Protein AF-A0A382JFU9-F1 (afdb_monomer_lite)

Sequence (121 aa):
MNLRQKINLIFTKSELKKLILLFVGILFMGLFEVIGVTTIVPFIAVVVSPELVYENIYLSQVYNFFNFQSVNRFIVFLGMLLISTLLISNAFQAFMTWCITYFTNRQGSRLSVRLLESYLM

Foldseek 3Di:
DDPVVVCVVLDPPVVVVVVVVLVVLVVVLVVLVVVLVVLVVVLVVCVVPVCCCVVPPVSVCVCVVVPDPDSVVVSVVSVVVNVVSNVVSVVSVVVSVVSVVVSVVVSVVVSVVVVVVVVVD

Organism: NCBI:txid408172

Secondary structure (DSSP, 8-state):
--HHHHHHHHS-HHHHHHHHHHHHHHHHHHHHHHHHHHHHHHHHHHHH-TTHHHH-HHHHHHHHHTT-S-HHHHHHHHHHHHHHHHHHHHHHHHHHHHHHHHHHHHHHHHHHHHHHHHHH-

InterPro domains:
  IPR036640 ABC transporter type 1, transmembrane domain superfamily [G3DSA:1.20.1560.10] (9-121)

Structure (mmCIF, N/CA/C/O backbone):
data_AF-A0A382JFU9-F1
#
_entry.id   AF-A0A382JFU9-F1
#
loop_
_atom_site.group_PDB
_atom_site.id
_atom_site.type_symbol
_atom_site.label_atom_id
_atom_site.label_alt_id
_atom_site.label_comp_id
_atom_site.label_asym_id
_atom_site.label_entity_id
_atom_site.label_seq_id
_atom_site.pdbx_PDB_ins_code
_atom_site.Cartn_x
_atom_site.Cartn_y
_atom_site.Cartn_z
_atom_site.occupancy
_atom_site.B_iso_or_equiv
_atom_site.auth_seq_id
_atom_site.auth_comp_id
_atom_site.auth_asym_id
_atom_site.auth_atom_id
_atom_site.pdbx_PDB_model_num
ATOM 1 N N . MET A 1 1 ? -16.934 -18.944 29.394 1.00 55.69 1 MET A N 1
ATOM 2 C CA . MET A 1 1 ? -17.248 -17.880 28.408 1.00 55.69 1 MET A CA 1
ATOM 3 C C . MET A 1 1 ? -16.646 -18.243 27.065 1.00 55.69 1 MET A C 1
ATOM 5 O O . MET A 1 1 ? -15.434 -18.409 26.985 1.00 55.69 1 MET A O 1
ATOM 9 N N . ASN A 1 2 ? -17.469 -18.340 26.024 1.00 74.38 2 ASN A N 1
ATOM 10 C CA . ASN A 1 2 ? -16.990 -18.541 24.654 1.00 74.38 2 ASN A CA 1
ATOM 11 C C . ASN A 1 2 ? -16.393 -17.237 24.092 1.00 74.38 2 ASN A C 1
ATOM 13 O O . ASN A 1 2 ? -16.824 -16.145 24.465 1.00 74.38 2 ASN A O 1
ATOM 17 N N . LEU A 1 3 ? -15.428 -17.331 23.169 1.00 71.19 3 LEU A N 1
ATOM 18 C CA . LEU A 1 3 ? -14.730 -16.186 22.547 1.00 71.19 3 LEU A CA 1
ATOM 19 C C . LEU A 1 3 ? -15.683 -15.094 22.023 1.00 71.19 3 LEU A C 1
ATOM 21 O O . LEU A 1 3 ? -15.450 -13.905 22.233 1.00 71.19 3 LEU A O 1
ATOM 25 N N . ARG A 1 4 ? -16.815 -15.495 21.432 1.00 70.38 4 ARG A N 1
ATOM 26 C CA . ARG A 1 4 ? -17.860 -14.572 20.951 1.00 70.38 4 ARG A CA 1
ATOM 27 C C . ARG A 1 4 ? -18.475 -13.710 22.059 1.00 70.38 4 ARG A C 1
ATOM 29 O O . ARG A 1 4 ? -18.803 -12.553 21.818 1.00 70.38 4 ARG A O 1
ATOM 36 N N . GLN A 1 5 ? -18.621 -14.250 23.269 1.00 69.75 5 GLN A N 1
ATOM 37 C CA . GLN A 1 5 ? -19.197 -13.519 24.402 1.00 69.75 5 GLN A CA 1
ATOM 38 C C . GLN A 1 5 ? -18.229 -12.454 24.925 1.00 69.75 5 GLN A C 1
ATOM 40 O O . GLN A 1 5 ? -18.670 -11.358 25.245 1.00 69.75 5 GLN A O 1
ATOM 45 N N . LYS A 1 6 ? -16.916 -12.736 24.940 1.00 70.62 6 LYS A N 1
ATOM 46 C CA . LYS A 1 6 ? -15.885 -11.747 25.305 1.00 70.62 6 LYS A CA 1
ATOM 47 C C . LYS A 1 6 ? -15.859 -10.570 24.326 1.00 70.62 6 LYS A C 1
ATOM 49 O O . LYS A 1 6 ? -15.836 -9.423 24.758 1.00 70.62 6 LYS A O 1
ATOM 54 N N . ILE A 1 7 ? -15.925 -10.847 23.021 1.00 73.44 7 ILE A N 1
ATOM 55 C CA . ILE A 1 7 ? -15.922 -9.803 21.984 1.00 73.44 7 ILE A CA 1
ATOM 56 C C . ILE A 1 7 ? -17.152 -8.895 22.107 1.00 73.44 7 ILE A C 1
ATOM 58 O O . ILE A 1 7 ? -17.003 -7.680 22.064 1.00 73.44 7 ILE A O 1
ATOM 62 N N . ASN A 1 8 ? -18.342 -9.459 22.331 1.00 70.88 8 ASN A N 1
ATOM 63 C CA . ASN A 1 8 ? -19.569 -8.670 22.501 1.00 70.88 8 ASN A CA 1
ATOM 64 C C . ASN A 1 8 ? -19.611 -7.853 23.805 1.00 70.88 8 ASN A C 1
ATOM 66 O O . ASN A 1 8 ? -20.357 -6.881 23.882 1.00 70.88 8 ASN A O 1
ATOM 70 N N . LEU A 1 9 ? -18.844 -8.246 24.826 1.00 70.69 9 LEU A N 1
ATOM 71 C CA . LEU A 1 9 ? -18.712 -7.501 26.084 1.00 70.69 9 LEU A CA 1
ATOM 72 C C . LEU A 1 9 ? -17.830 -6.255 25.909 1.00 70.69 9 LEU A C 1
ATOM 74 O O . LEU A 1 9 ? -18.115 -5.195 26.461 1.00 70.69 9 LEU A O 1
ATOM 78 N N . ILE A 1 10 ? -16.772 -6.386 25.107 1.00 72.31 10 ILE A N 1
ATOM 79 C CA . ILE A 1 10 ? -15.749 -5.355 24.889 1.00 72.31 10 ILE A CA 1
ATOM 80 C C . ILE A 1 10 ? -16.165 -4.392 23.760 1.00 72.31 10 ILE A C 1
ATOM 82 O O . ILE A 1 10 ? -16.003 -3.176 23.889 1.00 72.31 10 ILE A O 1
ATOM 86 N N . PHE A 1 11 ? -16.748 -4.914 22.675 1.00 75.69 11 PHE A N 1
ATOM 87 C CA . PHE A 1 11 ? -17.091 -4.160 21.468 1.00 75.69 11 PHE A CA 1
ATOM 88 C C . PHE A 1 11 ? -18.601 -4.035 21.247 1.00 75.69 11 PHE A C 1
ATOM 90 O O . PHE A 1 11 ? -19.367 -4.989 21.370 1.00 75.69 11 PHE A O 1
ATOM 97 N N . THR A 1 12 ? -19.027 -2.846 20.828 1.00 78.94 12 THR A N 1
ATOM 98 C CA . THR A 1 12 ? -20.407 -2.566 20.417 1.00 78.94 12 THR A CA 1
ATOM 99 C C . THR A 1 12 ? -20.645 -3.075 18.987 1.00 78.94 12 THR A C 1
ATOM 101 O O . THR A 1 12 ? -19.742 -3.067 18.151 1.00 78.94 12 THR A O 1
ATOM 104 N N . LYS A 1 13 ? -21.884 -3.459 18.639 1.00 76.31 13 LYS A N 1
ATOM 105 C CA . LYS A 1 13 ? -22.247 -3.958 17.289 1.00 76.31 13 LYS A CA 1
ATOM 106 C C . LYS A 1 13 ? -21.852 -3.011 16.140 1.00 76.31 13 LYS A C 1
ATOM 108 O O . LYS A 1 13 ? -21.539 -3.469 15.043 1.00 76.31 13 LYS A O 1
ATOM 113 N N . SER A 1 14 ? -21.858 -1.698 16.375 1.00 80.31 14 SER A N 1
ATOM 114 C CA . SER A 1 14 ? -21.419 -0.687 15.401 1.00 80.31 14 SER A CA 1
ATOM 115 C C . SER A 1 14 ? -19.907 -0.705 15.149 1.00 80.31 14 SER A C 1
ATOM 117 O O . SER A 1 14 ? -19.459 -0.365 14.057 1.00 80.31 14 SER A O 1
ATOM 119 N N . GLU A 1 15 ? -19.114 -1.137 16.124 1.00 82.56 15 GLU A N 1
ATOM 120 C CA . GLU A 1 15 ? -17.653 -1.203 16.033 1.00 82.56 15 GLU A CA 1
ATOM 121 C C . GLU A 1 15 ? -17.185 -2.464 15.351 1.00 82.56 15 GLU A C 1
ATOM 123 O O . GLU A 1 15 ? -16.227 -2.409 14.595 1.00 82.56 15 GLU A O 1
ATOM 128 N N . LEU A 1 16 ? -17.903 -3.570 15.541 1.00 84.56 16 LEU A N 1
ATOM 129 C CA . LEU A 1 16 ? -17.679 -4.784 14.766 1.00 84.56 16 LEU A CA 1
ATOM 130 C C . LEU A 1 16 ? -17.822 -4.515 13.262 1.00 84.56 16 LEU A C 1
ATOM 132 O O . LEU A 1 16 ? -16.991 -4.973 12.485 1.00 84.56 16 LEU A O 1
ATOM 136 N N . LYS A 1 17 ? -18.804 -3.701 12.844 1.00 87.50 17 LYS A N 1
ATOM 137 C CA . LYS A 1 17 ? -18.925 -3.271 11.438 1.00 87.50 17 LYS A CA 1
ATOM 138 C C . LYS A 1 17 ? -17.714 -2.458 10.972 1.00 87.50 17 LYS A C 1
ATOM 140 O O . LYS A 1 17 ? -17.202 -2.711 9.887 1.00 87.50 17 LYS A O 1
ATOM 145 N N . LYS A 1 18 ? -17.242 -1.508 11.788 1.00 88.31 18 LYS A N 1
ATOM 146 C CA . LYS A 1 18 ? -16.035 -0.719 11.479 1.00 88.31 18 LYS A CA 1
ATOM 147 C C . LYS A 1 18 ? -14.784 -1.593 11.419 1.00 88.31 18 LYS A C 1
ATOM 149 O O . LYS A 1 18 ? -13.967 -1.401 10.533 1.00 88.31 18 LYS A O 1
ATOM 154 N N . LEU A 1 19 ? -14.663 -2.573 12.308 1.00 89.94 19 LEU A N 1
ATOM 155 C CA . LEU A 1 19 ? -13.549 -3.513 12.340 1.00 89.94 19 LEU A CA 1
ATOM 156 C C . LEU A 1 19 ? -13.524 -4.386 11.083 1.00 89.94 19 LEU A C 1
ATOM 158 O O . LEU A 1 19 ? -12.464 -4.557 10.496 1.00 89.94 19 LEU A O 1
ATOM 162 N N . ILE A 1 20 ? -14.682 -4.878 10.628 1.00 91.50 20 ILE A N 1
ATOM 163 C CA . ILE A 1 20 ? -14.786 -5.624 9.364 1.00 91.50 20 ILE A CA 1
ATOM 164 C C . ILE A 1 20 ? -14.397 -4.735 8.177 1.00 91.50 20 ILE A C 1
ATOM 166 O O . ILE A 1 20 ? -13.638 -5.172 7.318 1.00 91.50 20 ILE A O 1
ATOM 170 N N . LEU A 1 21 ? -14.860 -3.480 8.144 1.00 92.69 21 LEU A N 1
ATOM 171 C CA . LEU A 1 21 ? -14.470 -2.526 7.101 1.00 92.69 21 LEU A CA 1
ATOM 172 C C . LEU A 1 21 ? -12.952 -2.280 7.098 1.00 92.69 21 LEU A C 1
ATOM 174 O O . LEU A 1 21 ? -12.333 -2.309 6.039 1.00 92.69 21 LEU A O 1
ATOM 178 N N . LEU A 1 22 ? -12.350 -2.084 8.277 1.00 94.62 22 LEU A N 1
ATOM 179 C CA . LEU A 1 22 ? -10.903 -1.913 8.416 1.00 94.62 22 LEU A CA 1
ATOM 180 C C . LEU A 1 22 ? -10.148 -3.167 7.974 1.00 94.62 22 LEU A C 1
ATOM 182 O O . LEU A 1 22 ? -9.152 -3.054 7.274 1.00 94.62 22 LEU A O 1
ATOM 186 N N . PHE A 1 23 ? -10.633 -4.354 8.333 1.00 94.62 23 PHE A N 1
ATOM 187 C CA . PHE A 1 23 ? -10.029 -5.619 7.928 1.00 94.62 23 PHE A CA 1
ATOM 188 C C . PHE A 1 23 ? -10.007 -5.774 6.404 1.00 94.62 23 PHE A C 1
ATOM 190 O O . PHE A 1 23 ? -8.963 -6.071 5.831 1.00 94.62 23 PHE A O 1
ATOM 197 N N . VAL A 1 24 ? -11.130 -5.495 5.737 1.00 95.56 24 VAL A N 1
ATOM 198 C CA . VAL A 1 24 ? -11.197 -5.481 4.269 1.00 95.56 24 VAL A CA 1
ATOM 199 C C . VAL A 1 24 ? -10.242 -4.428 3.690 1.00 95.56 24 VAL A C 1
ATOM 201 O O . VAL A 1 24 ? -9.535 -4.713 2.728 1.00 95.56 24 VAL A O 1
ATOM 204 N N . GLY A 1 25 ? -10.153 -3.244 4.305 1.00 94.94 25 GLY A N 1
ATOM 205 C CA . GLY A 1 25 ? -9.190 -2.207 3.921 1.00 94.94 25 GLY A CA 1
ATOM 206 C C . GLY A 1 25 ? -7.728 -2.658 4.021 1.00 94.94 25 GLY A C 1
ATOM 207 O O . GLY A 1 25 ? -6.951 -2.396 3.107 1.00 94.94 25 GLY A O 1
ATOM 208 N N . ILE A 1 26 ? -7.363 -3.401 5.072 1.00 95.12 26 ILE A N 1
ATOM 209 C CA . ILE A 1 26 ? -6.019 -3.982 5.243 1.00 95.12 26 ILE A CA 1
ATOM 210 C C . ILE A 1 26 ? -5.719 -5.008 4.144 1.00 95.12 26 ILE A C 1
ATOM 212 O O . ILE A 1 26 ? -4.606 -5.032 3.624 1.00 95.12 26 ILE A O 1
ATOM 216 N N . LEU A 1 27 ? -6.697 -5.832 3.751 1.00 95.50 27 LEU A N 1
ATOM 217 C CA . LEU A 1 27 ? -6.507 -6.777 2.646 1.00 95.50 27 LEU A CA 1
ATOM 218 C C . LEU A 1 27 ? -6.182 -6.045 1.341 1.00 95.50 27 LEU A C 1
ATOM 220 O O . LEU A 1 27 ? -5.225 -6.406 0.659 1.00 95.50 27 LEU A O 1
ATOM 224 N N . PHE A 1 28 ? -6.928 -4.984 1.021 1.00 93.94 28 PHE A N 1
ATOM 225 C CA . PHE A 1 28 ? -6.616 -4.154 -0.142 1.00 93.94 28 PHE A CA 1
ATOM 226 C C . PHE A 1 28 ? -5.253 -3.475 -0.011 1.00 93.94 28 PHE A C 1
ATOM 228 O O . PHE A 1 28 ? -4.507 -3.443 -0.985 1.00 93.94 28 PHE A O 1
ATOM 235 N N . MET A 1 29 ? -4.892 -2.996 1.182 1.00 93.50 29 MET A N 1
ATOM 236 C CA . MET A 1 29 ? -3.591 -2.370 1.433 1.00 93.50 29 MET A CA 1
ATOM 237 C C . MET A 1 29 ? -2.442 -3.312 1.067 1.00 93.50 29 MET A C 1
ATOM 239 O O . MET A 1 29 ? -1.551 -2.907 0.327 1.00 93.50 29 MET A O 1
ATOM 243 N N . GLY A 1 30 ? -2.512 -4.576 1.495 1.00 93.69 30 GLY A N 1
ATOM 244 C CA . GLY A 1 30 ? -1.509 -5.580 1.137 1.00 93.69 30 GLY A CA 1
ATOM 245 C C . GLY A 1 30 ? -1.439 -5.851 -0.370 1.00 93.69 30 GLY A C 1
ATOM 246 O O . GLY A 1 30 ? -0.350 -5.995 -0.918 1.00 93.69 30 GLY A O 1
ATOM 247 N N . LEU A 1 31 ? -2.577 -5.861 -1.075 1.00 92.94 31 LEU A N 1
ATOM 248 C CA . LEU A 1 31 ? -2.585 -6.019 -2.537 1.00 92.94 31 LEU A CA 1
ATOM 249 C C . LEU A 1 31 ? -1.885 -4.849 -3.243 1.00 92.94 31 LEU A C 1
ATOM 251 O O . LEU A 1 31 ? -1.066 -5.076 -4.133 1.00 92.94 31 LEU A O 1
ATOM 255 N N . PHE A 1 32 ? -2.168 -3.607 -2.836 1.00 90.75 32 PHE A N 1
ATOM 256 C CA . PHE A 1 32 ? -1.500 -2.422 -3.385 1.00 90.75 32 PHE A CA 1
ATOM 257 C C . PHE A 1 32 ? 0.007 -2.435 -3.120 1.00 90.75 32 PHE A C 1
ATOM 259 O O . PHE A 1 32 ? 0.786 -2.055 -3.994 1.00 90.75 32 PHE A O 1
ATOM 266 N N . GLU A 1 33 ? 0.422 -2.897 -1.943 1.00 91.31 33 GLU A N 1
ATOM 267 C CA . GLU A 1 33 ? 1.831 -3.017 -1.573 1.00 91.31 33 GLU A CA 1
ATOM 268 C C . GLU A 1 33 ? 2.559 -4.040 -2.459 1.00 91.31 33 GLU A C 1
ATOM 270 O O . GLU A 1 33 ? 3.601 -3.728 -3.039 1.00 91.31 33 GLU A O 1
ATOM 275 N N . VAL A 1 34 ? 1.964 -5.219 -2.674 1.00 93.56 34 VAL A N 1
ATOM 276 C CA . VAL A 1 34 ? 2.519 -6.250 -3.568 1.00 93.56 34 VAL A CA 1
ATOM 277 C C . VAL A 1 34 ? 2.641 -5.739 -5.004 1.00 93.56 34 VAL A C 1
ATOM 279 O O . VAL A 1 34 ? 3.683 -5.930 -5.633 1.00 93.56 34 VAL A O 1
ATOM 282 N N . ILE A 1 35 ? 1.617 -5.058 -5.527 1.00 90.81 35 ILE A N 1
ATOM 283 C CA . ILE A 1 35 ? 1.646 -4.483 -6.883 1.00 90.81 35 ILE A CA 1
ATOM 284 C C . ILE A 1 35 ? 2.751 -3.420 -6.995 1.00 90.81 35 ILE A C 1
ATOM 286 O O . ILE A 1 35 ? 3.520 -3.420 -7.963 1.00 90.81 35 ILE A O 1
ATOM 290 N N . GLY A 1 36 ? 2.871 -2.550 -5.988 1.00 89.00 36 GLY A N 1
ATOM 291 C CA . GLY A 1 36 ? 3.900 -1.512 -5.928 1.00 89.00 36 GLY A CA 1
ATOM 292 C C . GLY A 1 36 ? 5.315 -2.082 -5.978 1.00 89.00 36 GLY A C 1
ATOM 293 O O . GLY A 1 36 ? 6.114 -1.671 -6.818 1.00 89.00 36 GLY A O 1
ATOM 294 N N . VAL A 1 37 ? 5.609 -3.083 -5.145 1.00 90.12 37 VAL A N 1
ATOM 295 C CA . VAL A 1 37 ? 6.935 -3.721 -5.099 1.00 90.12 37 VAL A CA 1
ATOM 296 C C . VAL A 1 37 ? 7.219 -4.520 -6.372 1.00 90.12 37 VAL A C 1
ATOM 298 O O . VAL A 1 37 ? 8.325 -4.457 -6.908 1.00 90.12 37 VAL A O 1
ATOM 301 N N . THR A 1 38 ? 6.218 -5.223 -6.911 1.00 91.06 38 THR A N 1
ATOM 302 C CA . THR A 1 38 ? 6.384 -6.033 -8.129 1.00 91.06 38 THR A CA 1
ATOM 303 C C . THR A 1 38 ? 6.732 -5.174 -9.343 1.00 91.06 38 THR A C 1
ATOM 305 O O . THR A 1 38 ? 7.461 -5.634 -10.212 1.00 91.06 38 THR A O 1
ATOM 308 N N . THR A 1 39 ? 6.291 -3.912 -9.388 1.00 89.25 39 THR A N 1
ATOM 309 C CA . THR A 1 39 ? 6.593 -2.978 -10.489 1.00 89.25 39 THR A CA 1
ATOM 310 C C . THR A 1 39 ? 8.080 -2.591 -10.557 1.00 89.25 39 THR A C 1
ATOM 312 O O . THR A 1 39 ? 8.583 -2.259 -11.630 1.00 89.25 39 THR A O 1
ATOM 315 N N . ILE A 1 40 ? 8.822 -2.692 -9.446 1.00 92.06 40 ILE A N 1
ATOM 316 C CA . ILE A 1 40 ? 10.268 -2.402 -9.404 1.00 92.06 40 ILE A CA 1
ATOM 317 C C . ILE A 1 40 ? 11.051 -3.410 -10.252 1.00 92.06 40 ILE A C 1
ATOM 319 O O . ILE A 1 40 ? 11.965 -3.031 -10.983 1.00 92.06 40 ILE A O 1
ATOM 323 N N . VAL A 1 41 ? 10.682 -4.690 -10.173 1.00 90.44 41 VAL A N 1
ATOM 324 C CA . VAL A 1 41 ? 11.393 -5.798 -10.830 1.00 90.44 41 VAL A CA 1
ATOM 325 C C . VAL A 1 41 ? 11.504 -5.620 -12.354 1.00 90.44 41 VAL A C 1
ATOM 327 O O . VAL A 1 41 ? 12.630 -5.610 -12.852 1.00 90.44 41 VAL A O 1
ATOM 330 N N . PRO A 1 42 ? 10.406 -5.443 -13.120 1.00 88.12 42 PRO A N 1
ATOM 331 C CA . PRO A 1 42 ? 10.492 -5.264 -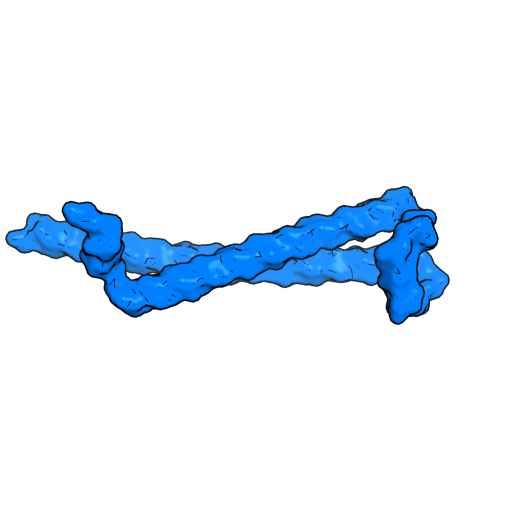14.566 1.00 88.12 42 PRO A CA 1
ATOM 332 C C . PRO A 1 42 ? 11.189 -3.954 -14.948 1.00 88.12 42 PRO A C 1
ATOM 334 O O . PRO A 1 42 ? 11.893 -3.925 -15.952 1.00 88.12 42 PRO A O 1
ATOM 337 N N . PHE A 1 43 ? 11.055 -2.887 -14.151 1.00 91.00 43 PHE A N 1
ATOM 338 C CA . PHE A 1 43 ? 11.770 -1.635 -14.406 1.00 91.00 43 PHE A CA 1
ATOM 339 C C . PHE A 1 43 ? 13.289 -1.826 -14.316 1.00 91.00 43 PHE A C 1
ATOM 341 O O . PHE A 1 43 ? 14.004 -1.508 -15.264 1.00 91.00 43 PHE A O 1
ATOM 348 N N . ILE A 1 44 ? 13.780 -2.396 -13.211 1.00 92.00 44 ILE A N 1
ATOM 349 C CA . ILE A 1 44 ? 15.214 -2.642 -13.017 1.00 92.00 44 ILE A CA 1
ATOM 350 C C . ILE A 1 44 ? 15.755 -3.602 -14.077 1.00 92.00 44 ILE A C 1
ATOM 352 O O . ILE A 1 44 ? 16.818 -3.341 -14.637 1.00 92.00 44 ILE A O 1
ATOM 356 N N . ALA A 1 45 ? 15.020 -4.671 -14.395 1.00 90.06 45 ALA A N 1
ATOM 357 C CA . ALA A 1 45 ? 15.445 -5.638 -15.402 1.00 90.06 45 ALA A CA 1
ATOM 358 C C . ALA A 1 45 ? 15.681 -4.973 -16.769 1.00 90.06 45 ALA A C 1
ATOM 360 O O . ALA A 1 45 ? 16.733 -5.166 -17.375 1.00 90.06 45 ALA A O 1
ATOM 361 N N . VAL A 1 46 ? 14.749 -4.130 -17.223 1.00 90.12 46 VAL A N 1
ATOM 362 C CA . VAL A 1 46 ? 14.855 -3.442 -18.520 1.00 90.12 46 VAL A CA 1
ATOM 363 C C . VAL A 1 46 ? 15.943 -2.363 -18.518 1.00 90.12 46 VAL A C 1
ATOM 365 O O . VAL A 1 46 ? 16.590 -2.147 -19.540 1.00 90.12 46 VAL A O 1
ATOM 368 N N . VAL A 1 47 ? 16.173 -1.691 -17.386 1.00 90.94 47 VAL A N 1
ATOM 369 C CA . VAL A 1 47 ? 17.255 -0.700 -17.251 1.00 90.94 47 VAL A CA 1
ATOM 370 C C . VAL A 1 47 ? 18.635 -1.360 -17.322 1.00 90.94 47 VAL A C 1
ATOM 372 O O . VAL A 1 47 ? 19.531 -0.817 -17.962 1.00 90.94 47 VAL A O 1
ATOM 375 N N . VAL A 1 48 ? 18.813 -2.518 -16.675 1.00 91.31 48 VAL A N 1
ATOM 376 C CA . VAL A 1 48 ? 20.088 -3.258 -16.670 1.00 91.31 48 VAL A CA 1
ATOM 377 C C . VAL A 1 48 ? 20.355 -3.914 -18.024 1.00 91.31 48 VAL A C 1
ATOM 379 O O . VAL A 1 48 ? 21.486 -3.891 -18.508 1.00 91.31 48 VAL A O 1
ATOM 382 N N . SER A 1 49 ? 19.324 -4.486 -18.644 1.00 91.00 49 SER A N 1
ATOM 383 C CA . SER A 1 49 ? 19.439 -5.199 -19.916 1.00 91.00 49 SER A CA 1
ATOM 384 C C . SER A 1 49 ? 18.280 -4.819 -20.844 1.00 91.00 49 SER A C 1
ATOM 386 O O . SER A 1 49 ? 17.242 -5.484 -20.849 1.00 91.00 49 SER A O 1
ATOM 388 N N . PRO A 1 50 ? 18.453 -3.768 -21.669 1.00 84.69 50 PRO A N 1
ATOM 389 C CA . PRO A 1 50 ? 17.423 -3.283 -22.593 1.00 84.69 50 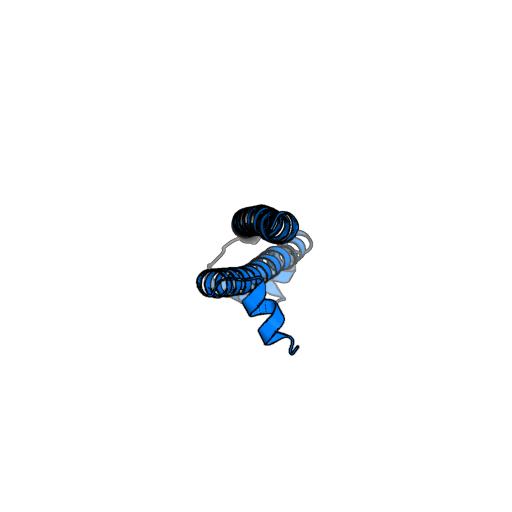PRO A CA 1
ATOM 390 C C . PRO A 1 50 ? 16.968 -4.325 -23.629 1.00 84.69 50 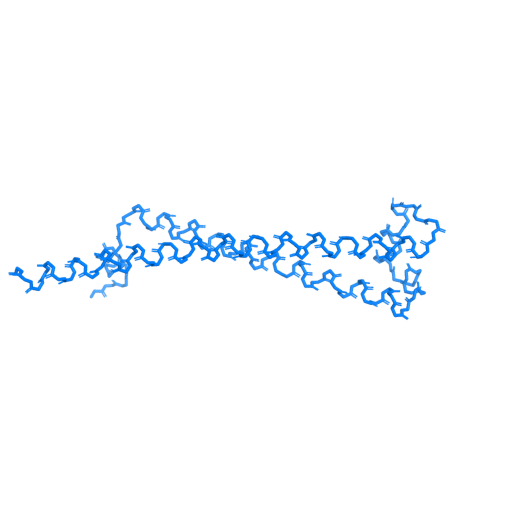PRO A C 1
ATOM 392 O O . PRO A 1 50 ? 15.862 -4.232 -24.160 1.00 84.69 50 PRO A O 1
ATOM 395 N N . GLU A 1 51 ? 17.802 -5.330 -23.902 1.00 86.19 51 GLU A N 1
ATOM 396 C CA . GLU A 1 51 ? 17.525 -6.445 -24.818 1.00 86.19 51 GLU A CA 1
ATOM 397 C C . GLU A 1 51 ? 16.360 -7.331 -24.333 1.00 86.19 51 GLU A C 1
ATOM 399 O O . GLU A 1 51 ? 15.605 -7.861 -25.151 1.00 86.19 51 GLU A O 1
ATOM 404 N N . LEU A 1 52 ? 16.108 -7.384 -23.014 1.00 84.50 52 LEU A N 1
ATOM 405 C CA . LEU A 1 52 ? 15.023 -8.171 -22.408 1.00 84.50 52 LEU A CA 1
ATOM 406 C C . LEU A 1 52 ? 13.623 -7.760 -22.878 1.00 84.50 52 LEU A C 1
ATOM 408 O O . LEU A 1 52 ? 12.683 -8.551 -22.780 1.00 84.50 52 LEU A O 1
ATOM 412 N N . VAL A 1 53 ? 13.470 -6.538 -23.395 1.00 83.00 53 VAL A N 1
ATOM 413 C CA . VAL A 1 53 ? 12.207 -6.059 -23.975 1.00 83.00 53 VAL A CA 1
ATOM 414 C C . VAL A 1 53 ? 11.793 -6.903 -25.179 1.00 83.00 53 VAL A C 1
ATOM 416 O O . VAL A 1 53 ? 10.600 -7.099 -25.401 1.00 83.00 53 VAL A O 1
ATOM 419 N N . TYR A 1 54 ? 12.760 -7.427 -25.934 1.00 80.12 54 TYR A N 1
ATOM 420 C CA . TYR A 1 54 ? 12.508 -8.241 -27.121 1.00 80.12 54 TYR A CA 1
ATOM 421 C C . TYR A 1 54 ? 12.510 -9.743 -26.822 1.00 80.12 54 TYR A C 1
ATOM 423 O O . TYR A 1 54 ? 11.802 -10.488 -27.493 1.00 80.12 54 TYR A O 1
ATOM 431 N N . GLU A 1 55 ? 13.260 -10.190 -25.812 1.00 83.88 55 GLU A N 1
ATOM 432 C CA . GLU A 1 55 ? 13.345 -11.610 -25.444 1.00 83.88 55 GLU A CA 1
ATOM 433 C C . GLU A 1 55 ? 12.154 -12.090 -24.606 1.00 83.88 55 GLU A C 1
ATOM 435 O O . GLU A 1 55 ? 11.705 -13.231 -24.736 1.00 83.88 55 GLU A O 1
ATOM 440 N N . ASN A 1 56 ? 11.619 -11.232 -23.732 1.00 84.62 56 ASN A N 1
ATOM 441 C CA . ASN A 1 56 ? 10.538 -11.612 -22.835 1.00 84.62 56 ASN A CA 1
ATOM 442 C C . ASN A 1 56 ? 9.165 -11.343 -23.466 1.00 84.62 56 ASN A C 1
ATOM 444 O O . ASN A 1 56 ? 8.825 -10.202 -23.779 1.00 84.62 56 ASN A O 1
ATOM 448 N N . ILE A 1 57 ? 8.334 -12.385 -23.567 1.00 83.75 57 ILE A N 1
ATOM 449 C CA . ILE A 1 57 ? 6.990 -12.314 -24.163 1.00 83.75 57 ILE A CA 1
ATOM 450 C C . ILE A 1 57 ? 6.122 -11.248 -23.474 1.00 83.75 57 ILE A C 1
ATOM 452 O O . ILE A 1 57 ? 5.436 -10.489 -24.157 1.00 83.75 57 ILE A O 1
ATOM 456 N N . TYR A 1 58 ? 6.175 -11.144 -22.141 1.00 83.88 58 TYR A N 1
ATOM 457 C CA . TYR A 1 58 ? 5.362 -10.181 -21.394 1.00 83.88 58 TYR A CA 1
ATOM 458 C C . TYR A 1 58 ? 5.810 -8.736 -21.646 1.00 83.88 58 TYR A C 1
ATOM 460 O O . TYR A 1 58 ? 4.973 -7.864 -21.871 1.00 83.88 58 TYR A O 1
ATOM 468 N N . LEU A 1 59 ? 7.121 -8.472 -21.653 1.00 81.75 59 LEU A N 1
ATOM 469 C CA . LEU A 1 59 ? 7.650 -7.127 -21.921 1.00 81.75 59 LEU A CA 1
ATOM 470 C C . LEU A 1 59 ? 7.432 -6.717 -23.381 1.00 81.75 59 LEU A C 1
ATOM 472 O O . LEU A 1 59 ? 7.020 -5.587 -23.636 1.00 81.75 59 LEU A O 1
ATOM 476 N N . SER A 1 60 ? 7.628 -7.645 -24.318 1.00 83.62 60 SER A N 1
ATOM 477 C CA . SER A 1 60 ? 7.421 -7.423 -25.751 1.00 83.62 60 SER A CA 1
ATOM 478 C C . SER A 1 60 ? 5.956 -7.121 -26.076 1.00 83.62 60 SER A C 1
ATOM 480 O O . SER A 1 60 ? 5.662 -6.205 -26.844 1.00 83.62 60 SER A O 1
ATOM 482 N N . GLN A 1 61 ? 5.007 -7.822 -25.443 1.00 85.06 61 GLN A N 1
ATOM 483 C CA . GLN A 1 61 ? 3.580 -7.530 -25.594 1.00 85.06 61 GLN A CA 1
ATOM 484 C C . GLN A 1 61 ? 3.237 -6.111 -25.141 1.00 85.06 61 GLN A C 1
ATOM 486 O O . GLN A 1 61 ? 2.564 -5.393 -25.876 1.00 85.06 61 GLN A O 1
ATOM 491 N N . VAL A 1 62 ? 3.722 -5.683 -23.972 1.00 84.19 62 VAL A N 1
ATOM 492 C CA . VAL A 1 62 ? 3.477 -4.320 -23.474 1.00 84.19 62 VAL A CA 1
ATOM 493 C C . VAL A 1 62 ? 4.159 -3.285 -24.375 1.00 84.19 62 VAL A C 1
ATOM 495 O O . VAL A 1 62 ? 3.547 -2.274 -24.717 1.00 84.19 62 VAL A O 1
ATOM 498 N N . TYR A 1 63 ? 5.389 -3.548 -24.818 1.00 83.56 63 TYR A N 1
ATOM 499 C CA . TYR A 1 63 ? 6.133 -2.667 -25.719 1.00 83.56 63 TYR A CA 1
ATOM 500 C C . TYR A 1 63 ? 5.399 -2.432 -27.048 1.00 83.56 63 TYR A C 1
ATOM 502 O O . TYR A 1 63 ? 5.224 -1.286 -27.468 1.00 83.56 63 TYR A O 1
ATOM 510 N N . ASN A 1 64 ? 4.916 -3.512 -27.668 1.00 82.81 64 ASN A N 1
ATOM 511 C CA . ASN A 1 64 ? 4.188 -3.472 -28.935 1.00 82.81 64 ASN A CA 1
ATOM 512 C C . ASN A 1 64 ? 2.766 -2.917 -28.772 1.00 82.81 64 ASN A C 1
ATOM 514 O O . ASN A 1 64 ? 2.297 -2.181 -29.635 1.00 82.81 64 ASN A O 1
ATOM 518 N N . PHE A 1 65 ? 2.088 -3.212 -27.657 1.00 85.38 65 PHE A N 1
ATOM 519 C CA . PHE A 1 65 ? 0.742 -2.704 -27.370 1.00 85.38 65 PHE A CA 1
ATOM 520 C C . PHE A 1 65 ? 0.717 -1.176 -27.257 1.00 85.38 65 PHE A C 1
ATOM 522 O O . PHE A 1 65 ? -0.151 -0.521 -27.828 1.00 85.38 65 PHE A O 1
ATOM 529 N N . PHE A 1 66 ? 1.700 -0.599 -26.564 1.00 82.31 66 PHE A N 1
ATOM 530 C CA . PHE A 1 66 ? 1.873 0.853 -26.474 1.00 82.31 66 PHE A CA 1
ATOM 531 C C . PHE A 1 66 ? 2.640 1.450 -27.669 1.00 82.31 66 PHE A C 1
ATOM 533 O O . PHE A 1 66 ? 2.847 2.663 -27.721 1.00 82.31 66 PHE A O 1
ATOM 540 N N . ASN A 1 67 ? 3.031 0.611 -28.636 1.00 81.88 67 ASN A N 1
ATOM 541 C CA . ASN A 1 67 ? 3.696 0.968 -29.887 1.00 81.88 67 ASN A CA 1
ATOM 542 C C . ASN A 1 67 ? 4.925 1.877 -29.689 1.00 81.88 67 ASN A C 1
ATOM 544 O O . ASN A 1 67 ? 5.107 2.894 -30.370 1.00 81.88 67 ASN A O 1
ATOM 548 N N . PHE A 1 68 ? 5.761 1.544 -28.700 1.00 84.69 68 PHE A N 1
ATOM 549 C CA . PHE A 1 68 ? 6.964 2.318 -28.412 1.00 84.69 68 PHE A CA 1
ATOM 550 C C . PHE A 1 68 ? 7.983 2.173 -29.551 1.00 84.69 68 PHE A C 1
ATOM 552 O O . PHE A 1 68 ? 8.271 1.080 -30.012 1.00 84.69 68 PHE A O 1
ATOM 559 N N . GLN A 1 69 ? 8.567 3.293 -29.991 1.00 79.38 69 GLN A N 1
ATOM 560 C CA . GLN A 1 69 ? 9.560 3.316 -31.081 1.00 79.38 69 GLN A CA 1
ATOM 561 C C . GLN A 1 69 ? 11.016 3.229 -30.593 1.00 79.38 69 GLN A C 1
ATOM 563 O O . GLN A 1 69 ? 11.947 3.172 -31.390 1.00 79.38 69 GLN A O 1
ATOM 568 N N . SER A 1 70 ? 11.242 3.302 -2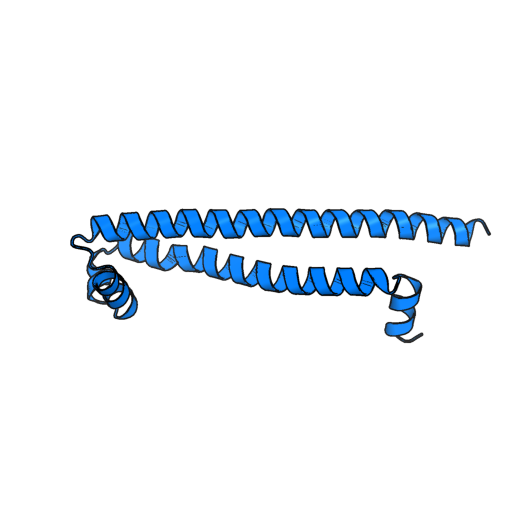9.280 1.00 85.06 70 SER A N 1
ATOM 569 C CA . SER A 1 70 ? 12.579 3.283 -28.683 1.00 85.06 70 SER A CA 1
ATOM 570 C C . SER A 1 70 ? 12.524 2.690 -27.284 1.00 85.06 70 SER A C 1
ATOM 572 O O . SER A 1 70 ? 11.637 3.029 -26.497 1.00 85.06 70 SER A O 1
ATOM 574 N N . VAL A 1 71 ? 13.503 1.844 -26.955 1.00 85.88 71 VAL A N 1
ATOM 575 C CA . VAL A 1 71 ? 13.629 1.230 -25.624 1.00 85.88 71 VAL A CA 1
ATOM 576 C C . VAL A 1 71 ? 13.798 2.290 -24.529 1.00 85.88 71 VAL A C 1
ATOM 578 O O . VAL A 1 71 ? 13.220 2.162 -23.456 1.00 85.88 71 VAL A O 1
ATOM 581 N N . ASN A 1 72 ? 14.459 3.413 -24.827 1.00 88.00 72 ASN A N 1
ATOM 582 C CA . ASN A 1 72 ? 14.593 4.523 -23.878 1.00 88.00 72 ASN A CA 1
ATOM 583 C C . ASN A 1 72 ? 13.236 5.136 -23.494 1.00 88.00 72 ASN A C 1
ATOM 585 O O . ASN A 1 72 ? 13.012 5.462 -22.331 1.00 88.00 72 ASN A O 1
ATOM 589 N N . ARG A 1 73 ? 12.298 5.262 -24.446 1.00 88.94 73 ARG A N 1
ATOM 590 C CA . ARG A 1 73 ? 10.939 5.759 -24.152 1.00 88.94 73 ARG A CA 1
ATOM 591 C C . ARG A 1 73 ? 10.149 4.765 -23.305 1.00 88.94 73 ARG A C 1
ATOM 593 O O . ARG A 1 73 ? 9.397 5.182 -22.429 1.00 88.94 73 ARG A O 1
ATOM 600 N N . PHE A 1 74 ? 10.358 3.472 -23.537 1.00 89.12 74 PHE A N 1
ATOM 601 C CA . PHE A 1 74 ? 9.759 2.413 -22.732 1.00 89.12 74 PHE A CA 1
ATOM 602 C C . PHE A 1 74 ? 10.289 2.415 -21.290 1.00 89.12 74 PHE A C 1
ATOM 604 O O . PHE A 1 74 ? 9.498 2.348 -20.354 1.00 89.12 74 PHE A O 1
ATOM 611 N N . ILE A 1 75 ? 11.599 2.599 -21.093 1.00 90.31 75 ILE A N 1
ATOM 612 C CA . ILE A 1 75 ? 12.209 2.753 -19.762 1.00 90.31 75 ILE A CA 1
ATOM 613 C C . ILE A 1 75 ? 11.619 3.959 -19.022 1.00 90.31 75 ILE A C 1
ATOM 615 O O . ILE A 1 75 ? 11.241 3.841 -17.859 1.00 90.31 75 ILE A O 1
ATOM 619 N N . VAL A 1 76 ? 11.493 5.110 -19.692 1.00 91.81 76 VAL A N 1
ATOM 620 C CA . VAL A 1 76 ? 10.888 6.317 -19.100 1.00 91.81 76 VAL A CA 1
ATOM 621 C C . VAL A 1 76 ? 9.427 6.071 -18.703 1.00 91.81 76 VAL A C 1
ATOM 623 O O . VAL A 1 76 ? 9.009 6.481 -17.620 1.00 91.81 76 VAL A O 1
ATOM 626 N N . PHE A 1 77 ? 8.659 5.365 -19.537 1.00 91.12 77 PHE A N 1
ATOM 627 C CA . PHE A 1 77 ? 7.289 4.967 -19.215 1.00 91.12 77 PHE A CA 1
ATOM 628 C C . PHE A 1 77 ? 7.223 4.042 -17.993 1.00 91.12 77 PHE A C 1
ATOM 630 O O . PHE A 1 77 ? 6.461 4.322 -17.069 1.00 91.12 77 PHE A O 1
ATOM 637 N N . LEU A 1 78 ? 8.043 2.986 -17.946 1.00 91.44 78 LEU A N 1
ATOM 638 C CA . LEU A 1 78 ? 8.116 2.085 -16.792 1.00 91.44 78 LEU A CA 1
ATOM 639 C C . LEU A 1 78 ? 8.544 2.823 -15.517 1.00 91.44 78 LEU A C 1
ATOM 641 O O . LEU A 1 78 ? 8.017 2.539 -14.446 1.00 91.44 78 LEU A O 1
ATOM 645 N N . GLY A 1 79 ? 9.451 3.795 -15.627 1.00 93.31 79 GLY A N 1
ATOM 646 C CA . GLY A 1 79 ? 9.871 4.637 -14.507 1.00 93.31 79 GLY A CA 1
ATOM 647 C C . GLY A 1 79 ? 8.738 5.515 -13.976 1.00 93.31 79 GLY A C 1
ATOM 648 O O . GLY A 1 79 ? 8.511 5.566 -12.768 1.00 93.31 79 GLY A O 1
ATOM 649 N N . MET A 1 80 ? 7.973 6.159 -14.864 1.00 94.44 80 MET A N 1
ATOM 650 C CA . MET A 1 80 ? 6.773 6.902 -14.463 1.00 94.44 80 MET A CA 1
ATOM 651 C C . MET A 1 80 ? 5.730 5.983 -13.825 1.00 94.44 80 MET A C 1
ATOM 653 O O . MET A 1 80 ? 5.211 6.307 -12.760 1.00 94.44 80 MET A O 1
ATOM 657 N N . LEU A 1 81 ? 5.469 4.819 -14.426 1.00 92.69 81 LEU A N 1
ATOM 658 C CA . LEU A 1 81 ? 4.548 3.821 -13.888 1.00 92.69 81 LEU A CA 1
ATOM 659 C C . LEU A 1 81 ? 4.970 3.370 -12.486 1.00 92.69 81 LEU A C 1
ATOM 661 O O . LEU A 1 81 ? 4.131 3.297 -11.588 1.00 92.69 81 LEU A O 1
ATOM 665 N N . LEU A 1 82 ? 6.264 3.118 -12.280 1.00 94.44 82 LEU A N 1
ATOM 666 C CA . LEU A 1 82 ? 6.824 2.755 -10.985 1.00 94.44 82 LEU A CA 1
ATOM 667 C C . LEU A 1 82 ? 6.575 3.850 -9.944 1.00 94.44 82 LEU A C 1
ATOM 669 O O . LEU A 1 82 ? 6.015 3.570 -8.886 1.00 94.44 82 LEU A O 1
ATOM 673 N N . ILE A 1 83 ? 6.942 5.097 -10.253 1.00 95.06 83 ILE A N 1
ATOM 674 C CA . ILE A 1 83 ? 6.762 6.232 -9.338 1.00 95.06 83 ILE A CA 1
ATOM 675 C C . ILE A 1 83 ? 5.280 6.422 -9.005 1.00 95.06 83 ILE A C 1
ATOM 677 O O . ILE A 1 83 ? 4.926 6.538 -7.834 1.00 95.06 83 ILE A O 1
ATOM 681 N N . SER A 1 84 ? 4.400 6.413 -10.008 1.00 94.44 84 SER A N 1
ATOM 682 C CA . SER A 1 84 ? 2.957 6.553 -9.800 1.00 94.44 84 SER A CA 1
ATOM 683 C C . SER A 1 84 ? 2.391 5.427 -8.937 1.00 94.44 84 SER A C 1
ATOM 685 O O . SER A 1 84 ? 1.635 5.697 -8.006 1.00 94.44 84 SER A O 1
ATOM 687 N N . THR A 1 85 ? 2.783 4.178 -9.193 1.00 94.06 85 THR A N 1
ATOM 688 C CA . THR A 1 85 ? 2.297 3.020 -8.428 1.00 94.06 85 THR A CA 1
ATOM 689 C C . THR A 1 85 ? 2.771 3.082 -6.977 1.00 94.06 85 THR A C 1
ATOM 691 O O . THR A 1 85 ? 1.959 2.893 -6.073 1.00 94.06 85 THR A O 1
ATOM 694 N N . LEU A 1 86 ? 4.043 3.428 -6.740 1.00 93.62 86 LEU A N 1
ATOM 695 C CA . LEU A 1 86 ? 4.582 3.606 -5.389 1.00 93.62 86 LEU A CA 1
ATOM 696 C C . LEU A 1 86 ? 3.908 4.760 -4.648 1.00 93.62 86 LEU A C 1
ATOM 698 O O . LEU A 1 86 ? 3.619 4.641 -3.460 1.00 93.62 86 LEU A O 1
ATOM 702 N N . LEU A 1 87 ? 3.645 5.884 -5.315 1.00 94.94 87 LEU A N 1
ATOM 703 C CA . LEU A 1 87 ? 2.941 7.003 -4.689 1.00 94.94 87 LEU A CA 1
ATOM 704 C C . LEU A 1 87 ? 1.525 6.600 -4.270 1.00 94.94 87 LEU A C 1
ATOM 706 O O . LEU A 1 87 ? 1.118 6.893 -3.148 1.00 94.94 87 LEU A O 1
ATOM 710 N N . ILE A 1 88 ? 0.794 5.893 -5.135 1.00 93.69 88 ILE A N 1
ATOM 711 C CA . ILE A 1 88 ? -0.567 5.428 -4.844 1.00 93.69 88 ILE A CA 1
ATOM 712 C C . ILE A 1 88 ? -0.560 4.411 -3.696 1.00 93.69 88 ILE A C 1
ATOM 714 O O . ILE A 1 88 ? -1.359 4.546 -2.767 1.00 93.69 88 ILE A O 1
ATOM 718 N N . SER A 1 89 ? 0.346 3.426 -3.719 1.00 92.75 89 SER A N 1
ATOM 719 C CA . SER A 1 89 ? 0.423 2.402 -2.671 1.00 92.75 89 SER A CA 1
ATOM 720 C C . SER A 1 89 ? 0.769 3.017 -1.314 1.00 92.75 89 SER A C 1
ATOM 722 O O . SER A 1 89 ? 0.093 2.738 -0.324 1.00 92.75 89 SER A O 1
ATOM 724 N N . ASN A 1 90 ? 1.750 3.924 -1.272 1.00 93.94 90 ASN A N 1
ATOM 725 C CA . ASN A 1 90 ? 2.148 4.610 -0.043 1.00 93.94 90 ASN A CA 1
ATOM 726 C C . ASN A 1 90 ? 1.055 5.551 0.477 1.00 93.94 90 ASN A C 1
ATOM 728 O O . ASN A 1 90 ? 0.803 5.594 1.680 1.00 93.94 90 ASN A O 1
ATOM 732 N N . ALA A 1 91 ? 0.372 6.288 -0.404 1.00 95.50 91 ALA A N 1
ATOM 733 C CA . ALA A 1 91 ? -0.744 7.141 -0.006 1.00 95.50 91 ALA A CA 1
ATOM 734 C C . ALA A 1 91 ? -1.886 6.318 0.611 1.00 95.50 91 ALA A C 1
ATOM 736 O O . ALA A 1 91 ? -2.428 6.688 1.656 1.00 95.50 91 ALA A O 1
ATOM 737 N N . PHE A 1 92 ? -2.216 5.170 0.010 1.00 94.69 92 PHE A N 1
ATOM 738 C CA . PHE A 1 92 ? -3.228 4.265 0.546 1.00 94.69 92 PHE A CA 1
ATOM 739 C C . PHE A 1 92 ? -2.805 3.662 1.894 1.00 94.69 92 PHE A C 1
ATOM 741 O O . PHE A 1 92 ? -3.597 3.629 2.835 1.00 94.69 92 PHE A O 1
ATOM 748 N N . GLN A 1 93 ? -1.542 3.257 2.026 1.00 94.56 93 GLN A N 1
ATOM 749 C CA . GLN A 1 93 ? -0.965 2.766 3.278 1.00 94.56 93 GLN A CA 1
ATOM 750 C C . GLN A 1 93 ? -0.997 3.822 4.389 1.00 94.56 93 GLN A C 1
ATOM 752 O O . GLN A 1 93 ? -1.395 3.519 5.517 1.00 94.56 93 GLN A O 1
ATOM 757 N N . ALA A 1 94 ? -0.642 5.071 4.084 1.00 96.31 94 ALA A N 1
ATOM 758 C CA . ALA A 1 94 ? -0.723 6.183 5.027 1.00 96.31 94 ALA A CA 1
ATOM 759 C C . ALA A 1 94 ? -2.170 6.436 5.481 1.00 96.31 94 ALA A C 1
ATOM 761 O O . ALA A 1 94 ? -2.435 6.539 6.682 1.00 96.31 94 ALA A O 1
ATOM 762 N N . PHE A 1 95 ? -3.121 6.457 4.541 1.00 96.19 95 PHE A N 1
ATOM 763 C CA . PHE A 1 95 ? -4.546 6.584 4.846 1.00 96.19 95 PHE A CA 1
ATOM 764 C C . PHE A 1 95 ? -5.043 5.448 5.751 1.00 96.19 95 PHE A C 1
ATOM 766 O O . PHE A 1 95 ? -5.686 5.696 6.774 1.00 96.19 95 PHE A O 1
ATOM 773 N N . MET A 1 96 ? -4.696 4.202 5.425 1.00 96.12 96 MET A N 1
ATOM 774 C CA . MET A 1 96 ? -5.117 3.038 6.199 1.00 96.12 96 MET A CA 1
ATOM 775 C C . MET A 1 96 ? -4.517 3.052 7.610 1.00 96.12 96 MET A C 1
ATOM 777 O O . MET A 1 96 ? -5.219 2.800 8.592 1.00 96.12 96 MET A O 1
ATOM 781 N N . THR A 1 97 ? -3.243 3.427 7.727 1.00 95.81 97 THR A N 1
ATOM 782 C CA . THR A 1 97 ? -2.539 3.571 9.009 1.00 95.81 97 THR A CA 1
ATOM 783 C C . THR A 1 97 ? -3.199 4.631 9.885 1.00 95.81 97 THR A C 1
ATOM 785 O O . THR A 1 97 ? -3.398 4.413 11.084 1.00 95.81 97 THR A O 1
ATOM 788 N N . TRP A 1 98 ? -3.606 5.756 9.294 1.00 96.88 98 TRP A N 1
ATOM 789 C CA . TRP A 1 98 ? -4.366 6.786 9.994 1.00 96.88 98 TRP A CA 1
ATOM 790 C C . TRP A 1 98 ? -5.717 6.258 10.495 1.00 96.88 98 TRP A C 1
ATOM 792 O O . TRP A 1 98 ? -6.038 6.425 11.674 1.00 96.88 98 TRP A O 1
ATOM 802 N N . CYS A 1 99 ? -6.480 5.553 9.653 1.00 95.06 99 CYS A N 1
ATOM 803 C CA . CYS A 1 99 ? -7.757 4.954 10.049 1.00 95.06 99 CYS A CA 1
ATOM 804 C C . CYS A 1 99 ? -7.608 3.933 11.189 1.00 95.06 99 CYS A C 1
ATOM 806 O O . CYS A 1 99 ? -8.394 3.958 12.141 1.00 95.06 99 CYS A O 1
ATOM 808 N N . ILE A 1 100 ? -6.595 3.063 11.123 1.00 95.12 100 ILE A N 1
ATOM 809 C CA . ILE A 1 100 ? -6.298 2.076 12.171 1.00 95.12 100 ILE A CA 1
ATOM 810 C C . ILE A 1 100 ? -5.928 2.783 13.473 1.00 95.12 100 ILE A C 1
ATOM 812 O O . ILE A 1 100 ? -6.485 2.468 14.522 1.00 95.12 100 ILE A O 1
ATOM 816 N N . THR A 1 101 ? -5.029 3.765 13.411 1.00 95.50 101 THR A N 1
ATOM 817 C CA . THR A 1 101 ? -4.570 4.514 14.589 1.00 95.50 101 THR A CA 1
ATOM 818 C C . THR A 1 101 ? -5.728 5.249 15.257 1.00 95.50 101 THR A C 1
ATOM 820 O O . THR A 1 101 ? -5.909 5.161 16.472 1.00 95.50 101 THR A O 1
ATOM 823 N N . TYR A 1 102 ? -6.567 5.923 14.466 1.00 93.81 102 TYR A N 1
ATOM 824 C CA . TYR A 1 102 ? -7.755 6.605 14.967 1.00 93.81 102 TYR A CA 1
ATOM 825 C C . TYR A 1 102 ? -8.721 5.634 15.655 1.00 93.81 102 TYR A C 1
ATOM 827 O O . TYR A 1 102 ? -9.179 5.896 16.770 1.00 93.81 102 TYR A O 1
ATOM 835 N N . PHE A 1 103 ? -9.008 4.495 15.017 1.00 91.94 103 PHE A N 1
ATOM 836 C CA . PHE A 1 103 ? -9.883 3.475 15.588 1.00 91.94 103 PHE A CA 1
ATOM 837 C C . PHE A 1 103 ? -9.309 2.922 16.895 1.00 91.94 103 PHE A C 1
ATOM 839 O O . PHE A 1 103 ? -9.993 2.953 17.915 1.00 91.94 103 PHE A O 1
ATOM 846 N N . THR A 1 104 ? -8.048 2.494 16.903 1.00 91.75 104 THR A N 1
ATOM 847 C CA . THR A 1 104 ? -7.384 1.918 18.081 1.00 91.75 104 THR A CA 1
ATOM 848 C C . THR A 1 104 ? -7.362 2.890 19.257 1.00 91.75 104 THR A C 1
ATOM 850 O O . THR A 1 104 ? -7.759 2.511 20.358 1.00 91.75 104 THR A O 1
ATOM 853 N N . ASN A 1 105 ? -6.999 4.156 19.031 1.00 93.19 105 ASN A N 1
ATOM 854 C CA . ASN A 1 105 ? -6.996 5.172 20.087 1.00 93.19 105 ASN A CA 1
ATOM 855 C C . ASN A 1 105 ? -8.402 5.411 20.648 1.00 93.19 105 ASN A C 1
ATOM 857 O O . ASN A 1 105 ? -8.590 5.463 21.864 1.00 93.19 105 ASN A O 1
ATOM 861 N N . ARG A 1 106 ? -9.418 5.488 19.777 1.00 90.00 106 ARG A N 1
ATOM 862 C CA . ARG A 1 106 ? -10.810 5.671 20.206 1.00 90.00 106 ARG A CA 1
ATOM 863 C C . ARG A 1 106 ? -11.315 4.491 21.035 1.00 90.00 106 ARG A C 1
ATOM 865 O O . ARG A 1 106 ? -11.991 4.708 22.042 1.00 90.00 106 ARG A O 1
ATOM 872 N N . GLN A 1 107 ? -10.983 3.265 20.630 1.00 89.31 107 GLN A N 1
ATOM 873 C CA . GLN A 1 107 ? -11.332 2.060 21.379 1.00 89.31 107 GLN A CA 1
ATOM 874 C C . GLN A 1 107 ? -10.608 2.004 22.724 1.00 89.31 107 GLN A C 1
ATOM 876 O O . GLN A 1 107 ? -11.254 1.721 23.732 1.00 89.31 107 GLN A O 1
ATOM 881 N N . GLY A 1 108 ? -9.313 2.329 22.749 1.00 89.44 108 GLY A N 1
ATOM 882 C CA . GLY A 1 108 ? -8.499 2.375 23.962 1.00 89.44 108 GLY A CA 1
ATOM 883 C C . GLY A 1 108 ? -9.095 3.306 25.013 1.00 89.44 108 GLY A C 1
ATOM 884 O O . GLY A 1 108 ? -9.415 2.857 26.111 1.00 89.44 108 GLY A O 1
ATOM 885 N N . SER A 1 109 ? -9.361 4.569 24.661 1.00 89.81 109 SER A N 1
ATOM 886 C CA . SER A 1 109 ? -9.963 5.525 25.602 1.00 89.81 109 SER A CA 1
ATOM 887 C C . SER A 1 109 ? -11.319 5.054 26.129 1.00 89.81 109 SER A C 1
ATOM 889 O O . SER A 1 109 ? -11.602 5.192 27.317 1.00 89.81 109 SER A O 1
ATOM 891 N N . ARG A 1 110 ? -12.169 4.475 25.272 1.00 86.81 110 ARG A N 1
ATOM 892 C CA . ARG A 1 110 ? -13.509 4.048 25.694 1.00 86.81 110 ARG A CA 1
ATOM 893 C C . ARG A 1 110 ? -13.478 2.825 26.609 1.00 86.81 110 ARG A C 1
ATOM 895 O O . ARG A 1 110 ? -14.300 2.727 27.517 1.00 86.81 110 ARG A O 1
ATOM 902 N N . LEU A 1 111 ? -12.559 1.897 26.360 1.00 87.06 111 LEU A N 1
ATOM 903 C CA . LEU A 1 111 ? -12.351 0.730 27.213 1.00 87.06 111 LEU A CA 1
ATOM 904 C C . LEU A 1 111 ? -11.819 1.136 28.584 1.00 87.06 111 LEU A C 1
ATOM 906 O O . LEU A 1 111 ? -12.366 0.679 29.583 1.00 87.06 111 LEU A O 1
ATOM 910 N N . SER A 1 112 ? -10.838 2.039 28.636 1.00 88.94 112 SER A N 1
ATOM 911 C CA . SER A 1 112 ? -10.306 2.556 29.899 1.00 88.94 112 SER A CA 1
ATOM 912 C C . SER A 1 112 ? -11.389 3.207 30.761 1.00 88.94 112 SER A C 1
ATOM 914 O O . SER A 1 112 ? -11.468 2.914 31.949 1.00 88.94 112 SER A O 1
ATOM 916 N N . VAL A 1 113 ? -12.266 4.028 30.166 1.00 89.44 113 VAL A N 1
ATOM 917 C CA . VAL A 1 113 ? -13.380 4.662 30.896 1.00 89.44 113 VAL A CA 1
ATOM 918 C C . VAL A 1 113 ? -14.370 3.622 31.424 1.00 89.44 113 VAL A C 1
ATOM 920 O O . VAL A 1 113 ? -14.694 3.647 32.604 1.00 89.44 113 VAL A O 1
ATOM 923 N N . ARG A 1 114 ? -14.796 2.657 30.597 1.00 86.19 114 ARG A N 1
ATOM 924 C CA . ARG A 1 114 ? -15.725 1.595 31.030 1.00 86.19 114 ARG A CA 1
ATOM 925 C C . ARG A 1 114 ? -15.166 0.721 32.152 1.00 86.19 114 ARG A C 1
ATOM 927 O O . ARG A 1 114 ? -15.907 0.324 33.045 1.00 86.19 114 ARG A O 1
ATOM 934 N N . LEU A 1 115 ? -13.879 0.380 32.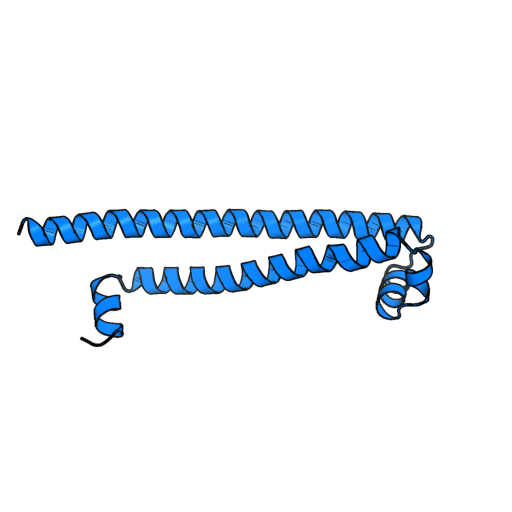081 1.00 87.75 115 LEU A N 1
ATOM 935 C CA . LEU A 1 115 ? -13.221 -0.405 33.126 1.00 87.75 115 LEU A CA 1
ATOM 936 C C . LEU A 1 115 ? -13.130 0.387 34.431 1.00 87.75 115 LEU A C 1
ATOM 938 O O . LEU A 1 115 ? -13.365 -0.182 35.490 1.00 87.75 115 LEU A O 1
ATOM 942 N N . LEU A 1 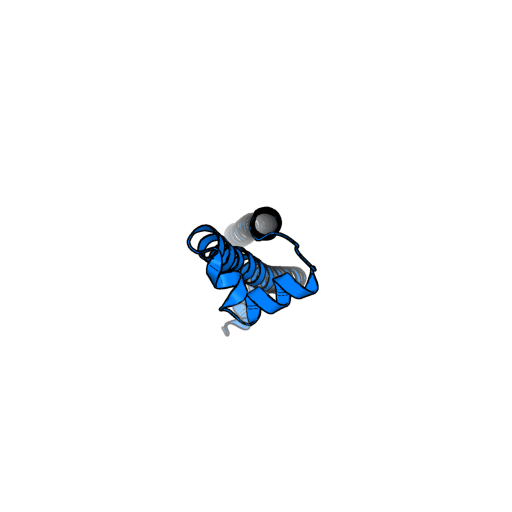116 ? -12.839 1.688 34.350 1.00 91.88 116 LEU A N 1
ATOM 943 C CA . LEU A 1 116 ? -12.806 2.566 35.515 1.00 91.88 116 LEU A CA 1
ATOM 944 C C . LEU A 1 116 ? -14.195 2.719 36.152 1.00 91.88 116 LEU A C 1
ATOM 946 O O . LEU A 1 116 ? -14.314 2.589 37.364 1.00 91.88 116 LEU A O 1
ATOM 950 N N . GLU A 1 117 ? -15.244 2.929 35.350 1.00 89.50 117 GLU A N 1
ATOM 951 C CA . GLU A 1 117 ? -16.636 2.975 35.827 1.00 89.50 117 GLU A CA 1
ATOM 952 C C . GLU A 1 117 ? -17.026 1.684 36.553 1.00 89.50 117 GLU A C 1
ATOM 954 O O . GLU A 1 117 ? -17.589 1.742 37.639 1.00 89.50 117 GLU A O 1
ATOM 959 N N . SER A 1 118 ? -16.668 0.523 35.997 1.00 86.88 118 SER A N 1
ATOM 960 C CA . SER A 1 118 ? -16.931 -0.781 36.618 1.00 86.88 118 SER A CA 1
ATOM 961 C C . SER A 1 118 ? -16.095 -1.066 37.871 1.00 86.88 118 SER A C 1
ATOM 963 O O . SER A 1 118 ? -16.380 -2.047 38.549 1.00 86.88 118 SER A O 1
ATOM 965 N N . TYR A 1 119 ? -15.025 -0.308 38.121 1.00 89.81 119 TYR A N 1
ATOM 966 C CA . TYR A 1 119 ? -14.187 -0.458 39.314 1.00 89.81 119 TYR A CA 1
ATOM 967 C C . TYR A 1 119 ? -14.587 0.525 40.422 1.00 89.81 119 TYR A C 1
ATOM 969 O O . TYR A 1 119 ? -14.360 0.256 41.598 1.00 89.81 119 TYR A O 1
ATOM 977 N N . LEU A 1 120 ? -15.135 1.685 40.043 1.00 88.44 120 LEU A N 1
ATOM 978 C CA . LEU A 1 120 ? -15.620 2.712 40.968 1.00 88.44 120 LEU A CA 1
ATOM 979 C C . LEU A 1 120 ? -17.068 2.475 41.436 1.00 88.44 120 LEU A C 1
ATOM 981 O O . LEU A 1 120 ? -17.443 3.025 42.470 1.00 88.44 120 LEU A O 1
ATOM 985 N N . MET A 1 121 ? -17.864 1.702 40.687 1.00 66.00 121 MET A N 1
ATOM 986 C CA . MET A 1 121 ? -19.154 1.140 41.125 1.00 66.00 121 MET A CA 1
ATOM 987 C C . MET A 1 121 ? -18.966 -0.239 41.746 1.00 66.00 121 MET A C 1
ATOM 989 O O . MET A 1 121 ? -19.651 -0.502 42.758 1.00 66.00 121 MET A O 1
#

Radius of gyration: 23.69 Å; chains: 1; bounding box: 42×26×72 Å

pLDDT: mean 87.79, std 7.5, range [55.69, 96.88]

=== Feature glossary ===
A reading guide for the features in this record.

Start from the sequence.

  · Sequence gives the chain of amino acids in standard one-letter code (A=alanine, C=cysteine, …, Y=tyrosine), read N→C. It is the only feature that is directly encoded by the gene; all structural features are derived from the folded form of this sequence.

Fold it, and you get atomic coordinates and the backbone conformation that goes with them.

  · Structure coordinates are given as an mmCIF _atom_site loop: one row per atom with element, residue name, chain id, sequence number, and x/y/z position in Å. Only the four main-chain atoms per residue are included here; side chains are omitted to keep the record compact.

  · Backbone dihedral angles. Every residue except chain termini has a φ (preceding-C → N → Cα → C) and a ψ (N → Cα → C → next-N). They are reported in degrees following the IUPAC sign convention. Secondary structure is essentially a statement about which (φ, ψ) basin each residue occupies.

  · Eight-state secondary structure (DSSP): H is the canonical α-helix, G the tighter 3₁₀-helix, I the wider π-helix; E/B are β-structure, T and S are turns and bends, and '-' is everything else. DSSP derives these from the pattern of main-chain N–H···O=C hydrogen bonds, not from the sequence.

  · SS3 is a coarse helix/strand/coil call (letters a/b/c) made by the P-SEA algorithm from inter-Cα distances and dihedrals. It is less detailed than DSSP but needs only Cα positions.

Summarize the fold with a handful of shape descriptors and a per-residue structural alphabet.

  · Radius of gyration (Rg) is the root-mean-square distance of Cα atoms from their centroid — a single number for overall size and compactness. A globular domain of N residues has Rg ≈ 2.2·N^0.38 Å; an extended or disordered chain has a much larger Rg. The Cα contact count is the number of residue pairs whose Cα atoms are within 8 Å and are more than four positions apart in sequence — a standard proxy for tertiary packing density. The bounding box is the smallest axis-aligned box enclosing all Cα atoms.

  · 3Di is Foldseek's structural alphabet. Each residue is assigned one of twenty discrete states based on how its Cα sits relative to its spatial (not sequential) neighbors. Aligning 3Di strings finds structural homologs roughly as well as full 3D superposition, but orders of magnitude faster.

  · Solvent-accessible surface area (SASA) is the area in Å² traced out by the centre of a 1.4 Å probe sphere (a water molecule) rolled over the protein's van der Waals surface (Shrake–Rupley / Lee–Richards construction). Buried residues have near-zero SASA; fully exposed residues can exceed 200 Å². The total SASA scales roughly with the number of surface residues.

Ask how reliable the model is.

  · For AlphaFold models, the B-factor field carries pLDDT — the model's own estimate of local accuracy on a 0–100 scale. Regions with pLDDT<50 should be treated as essentially unmodeled; they often correspond to intrinsically disordered segments.

  · For experimental (PDB) structures, the B-factor (temperature factor) quantifies the positional spread of each atom in the crystal — a combination of thermal vibration and static disorder — in units of Å². High B-factors mark flexible loops or poorly resolved regions; low B-factors mark the rigid, well-ordered core.

  · Predicted Aligned Error (PAE) is an AlphaFold confidence matrix: entry (i, j) is the expected error in the position of residue j, in ångströms, when the prediction is superimposed on the true structure at residue i. Low PAE within a block of residues means that block is internally rigid and well-predicted; high PAE between two blocks means their relative placement is uncertain even if each block individually is confident.

Place it in context: what it resembles, what it is annotated as, and how it looks.

  · Structural nearest neighbors (via Foldseek easy-search vs the PDB). Reported per hit: target PDB id, E-value, and alignment TM-score. A TM-score above ~0.5 is the conventional threshold for 'same fold'.

  · Functional annotations link the protein to curated databases. InterPro entries identify conserved domains and families by matching the sequence against member-database signatures (Pfam, PROSITE, CDD, …). Gene Ontology (GO) terms describe molecular function, biological process, and cellular component in a controlled vocabulary. CATH places the structure in a hierarchical fold classification (Class/Architecture/Topology/Homologous-superfamily). The organism is the source species.

  · The contact map is a binary N×N matrix image: pixel (i, j) is dark where Cα_i and Cα_j are within 8 Å and |i−j|>4. Because the |i−j|>4 filter removes local helical contacts, off-diagonal stripes parallel to the main diagonal indicate parallel β-sheets; stripes perpendicular to it indicate antiparallel β-sheets. The Ramachandran plot scatters every residue's (φ, ψ) pair against the sterically allowed regions. The PAE heatmap renders the predicted-aligned-error matrix.

  · Six rendered views show the 3D structure from the faces of a cube — i.e. along ±x, ±y, ±z. Rendering representation is drawn randomly per protein from cartoon (secondary-structure ribbons), sticks (backbone bonds), or molecular surface; coloring is either N→C rainbow (blue at the N-terminus through red at the C-terminus) or one color per chain.